Protein AF-A0A075UW37-F1 (afdb_monomer)

InterPro domains:
  IPR045558 Protein of unknown function DUF6317 [PF19840] (1-87)

pLDDT: mean 80.42, std 15.1, range [43.75, 97.06]

Solvent-accessible surface area (backbone atoms only — not comparable to full-atom values): 6614 Å² total; per-residue (Å²): 134,82,87,82,82,84,55,38,69,59,32,35,53,52,12,52,52,27,42,53,49,27,52,50,59,75,70,40,66,82,69,44,63,77,81,74,53,88,77,64,88,40,72,67,60,33,53,52,50,51,53,50,30,52,51,42,44,50,52,52,52,52,52,36,51,53,38,35,53,50,13,53,51,28,40,48,50,18,51,55,50,50,54,51,48,53,55,48,52,52,52,51,52,53,50,53,52,52,52,51,53,52,54,51,52,53,52,50,52,55,51,49,56,56,52,55,56,65,74,76,107

Sequence (121 aa):
MIDFEAVPDELSRAGDRLHDITEMITRQPALKFKATASEAGDPVLVAALESFQEASAHSVTVLAEDVRRLGDRLGKAARDYRNGEEAAVEKVNLIDAAESLSRRALAFDAGNVNTIQAVLG

Radius of gyration: 32.89 Å; Cα contacts (8 Å, |Δi|>4): 60; chains: 1; bounding box: 71×18×100 Å

Organism: NCBI:txid208439

Structure (mmCIF, N/CA/C/O backbone):
data_AF-A0A075UW37-F1
#
_entry.id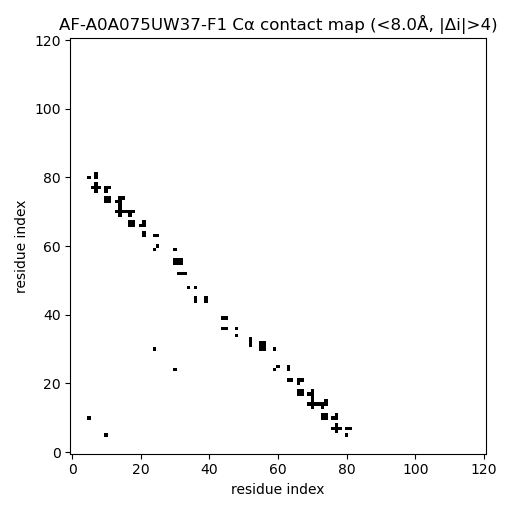   AF-A0A075UW37-F1
#
loop_
_atom_site.group_PDB
_atom_site.id
_atom_site.type_symbol
_atom_site.label_atom_id
_atom_site.label_alt_id
_atom_site.label_comp_id
_atom_site.label_asym_id
_atom_site.label_entity_id
_atom_site.label_seq_id
_atom_site.pdbx_PDB_ins_code
_atom_site.Cartn_x
_atom_site.Cartn_y
_atom_site.Cartn_z
_atom_site.occupancy
_atom_site.B_iso_or_equiv
_atom_site.auth_seq_id
_atom_site.auth_comp_id
_atom_site.auth_asym_id
_atom_site.auth_atom_id
_atom_site.pdbx_PDB_model_num
ATOM 1 N N . MET A 1 1 ? 23.155 -13.287 -1.027 1.00 43.75 1 MET A N 1
ATOM 2 C CA . MET A 1 1 ? 22.591 -12.143 -1.765 1.00 43.75 1 MET A CA 1
ATOM 3 C C . MET A 1 1 ? 21.218 -12.600 -2.201 1.00 43.75 1 MET A C 1
ATOM 5 O O . MET A 1 1 ? 21.145 -13.630 -2.853 1.00 43.75 1 MET A O 1
ATOM 9 N N . ILE A 1 2 ? 20.158 -12.007 -1.656 1.00 46.53 2 ILE A N 1
ATOM 10 C CA . ILE A 1 2 ? 18.794 -12.347 -2.071 1.00 46.53 2 ILE A CA 1
ATOM 11 C C . ILE A 1 2 ? 18.519 -11.437 -3.259 1.00 46.53 2 ILE A C 1
ATOM 13 O O . ILE A 1 2 ? 18.533 -10.218 -3.085 1.00 46.53 2 ILE A O 1
ATOM 17 N N . ASP A 1 3 ? 18.348 -12.018 -4.440 1.00 58.47 3 ASP A N 1
ATOM 18 C CA . ASP A 1 3 ? 17.955 -11.263 -5.622 1.00 58.47 3 ASP A CA 1
ATOM 19 C C . ASP A 1 3 ? 16.499 -10.843 -5.424 1.00 58.47 3 ASP A C 1
ATOM 21 O O . ASP A 1 3 ? 15.589 -11.670 -5.368 1.00 58.47 3 ASP A O 1
ATOM 25 N N . PHE A 1 4 ? 16.301 -9.550 -5.181 1.00 63.66 4 PHE A N 1
ATOM 26 C CA . PHE A 1 4 ? 14.981 -8.975 -4.989 1.00 63.66 4 PHE A CA 1
ATOM 27 C C . PHE A 1 4 ? 14.498 -8.465 -6.342 1.00 63.66 4 PHE A C 1
ATOM 29 O O . PHE A 1 4 ? 14.939 -7.418 -6.812 1.00 63.66 4 PHE A O 1
ATOM 36 N N . GLU A 1 5 ? 13.618 -9.229 -6.980 1.00 78.50 5 GLU A N 1
ATOM 37 C CA . GLU A 1 5 ? 12.963 -8.820 -8.216 1.00 78.50 5 GLU A CA 1
ATOM 38 C C . GLU A 1 5 ? 11.697 -8.033 -7.870 1.00 78.50 5 GLU A C 1
ATOM 40 O O . GLU A 1 5 ? 10.781 -8.535 -7.217 1.00 78.50 5 GLU A O 1
ATOM 45 N N . ALA A 1 6 ? 11.666 -6.759 -8.256 1.00 80.06 6 ALA A N 1
ATOM 46 C CA . ALA A 1 6 ? 10.495 -5.920 -8.072 1.00 80.06 6 ALA A CA 1
ATOM 47 C C . ALA A 1 6 ? 9.617 -6.004 -9.319 1.00 80.06 6 ALA A C 1
ATOM 49 O O . ALA A 1 6 ? 9.979 -5.468 -10.361 1.00 80.06 6 ALA A O 1
ATOM 50 N N . VAL A 1 7 ? 8.450 -6.635 -9.193 1.00 91.62 7 VAL A N 1
ATOM 51 C CA . VAL A 1 7 ? 7.451 -6.702 -10.266 1.00 91.62 7 VAL A CA 1
ATOM 52 C C . VAL A 1 7 ? 6.430 -5.573 -10.057 1.00 91.62 7 VAL A C 1
ATOM 54 O O . VAL A 1 7 ? 5.614 -5.658 -9.130 1.00 91.62 7 VAL A O 1
ATOM 57 N N . PRO A 1 8 ? 6.435 -4.497 -10.873 1.00 91.19 8 PRO A N 1
ATOM 58 C CA . PRO A 1 8 ? 5.609 -3.312 -10.619 1.00 91.19 8 PRO A CA 1
ATOM 59 C C . PRO A 1 8 ? 4.112 -3.610 -10.546 1.00 91.19 8 PRO A C 1
ATOM 61 O O . PRO A 1 8 ? 3.395 -3.024 -9.737 1.00 91.19 8 PRO A O 1
ATOM 64 N N . ASP A 1 9 ? 3.635 -4.553 -11.354 1.00 91.81 9 ASP A N 1
ATOM 65 C CA . ASP A 1 9 ? 2.222 -4.930 -11.379 1.00 91.81 9 ASP A CA 1
ATOM 66 C C . ASP A 1 9 ? 1.785 -5.672 -10.120 1.00 91.81 9 ASP A C 1
ATOM 68 O O . ASP A 1 9 ? 0.653 -5.503 -9.666 1.00 91.81 9 ASP A O 1
ATOM 72 N N . GLU A 1 10 ? 2.674 -6.464 -9.521 1.00 93.12 10 GLU A N 1
ATOM 73 C CA . GLU A 1 10 ? 2.399 -7.118 -8.243 1.00 93.12 10 GLU A CA 1
ATOM 74 C C . GLU A 1 10 ? 2.391 -6.105 -7.100 1.00 93.12 10 GLU A C 1
ATOM 76 O O . GLU A 1 10 ? 1.504 -6.155 -6.249 1.00 93.12 10 GLU A O 1
ATOM 81 N N . LEU A 1 11 ? 3.311 -5.135 -7.122 1.00 93.19 11 LEU A N 1
ATOM 82 C CA . LEU A 1 11 ? 3.326 -4.027 -6.166 1.00 93.19 11 LEU A CA 1
ATOM 83 C C . LEU A 1 11 ? 2.058 -3.169 -6.274 1.00 93.19 11 LEU A C 1
ATOM 85 O O . LEU A 1 11 ? 1.467 -2.835 -5.249 1.00 93.19 11 LEU A O 1
ATOM 89 N N . SER A 1 12 ? 1.604 -2.851 -7.493 1.00 93.12 12 SER A N 1
ATOM 90 C CA . SER A 1 12 ? 0.331 -2.152 -7.716 1.00 93.12 12 SER A CA 1
ATOM 91 C C . SER A 1 12 ? -0.846 -2.952 -7.159 1.00 93.12 12 SER A C 1
ATOM 93 O O . SER A 1 12 ? -1.573 -2.434 -6.317 1.00 93.12 12 SER A O 1
ATOM 95 N N . ARG A 1 13 ? -0.977 -4.234 -7.530 1.00 93.81 13 ARG A N 1
ATOM 96 C CA . ARG A 1 13 ? -2.059 -5.103 -7.032 1.00 93.81 13 ARG A CA 1
ATOM 97 C C . ARG A 1 13 ? -2.061 -5.228 -5.509 1.00 93.81 13 ARG A C 1
ATOM 99 O O . ARG A 1 13 ? -3.122 -5.236 -4.889 1.00 93.81 13 ARG A O 1
ATOM 106 N N . ALA A 1 14 ? -0.886 -5.338 -4.894 1.00 93.50 14 ALA A N 1
ATOM 107 C CA . ALA A 1 14 ? -0.761 -5.380 -3.443 1.00 93.50 14 ALA A CA 1
ATOM 108 C C . ALA A 1 14 ? -1.178 -4.048 -2.799 1.00 93.50 14 ALA A C 1
ATOM 110 O O . ALA A 1 14 ? -1.870 -4.061 -1.782 1.00 93.50 14 ALA A O 1
ATOM 111 N N . GLY A 1 15 ? -0.809 -2.914 -3.402 1.00 93.56 15 GLY A N 1
ATOM 112 C CA . GLY A 1 15 ? -1.246 -1.588 -2.969 1.00 93.56 15 GLY A CA 1
ATOM 113 C C . GLY A 1 15 ? -2.765 -1.419 -3.016 1.00 93.56 15 GLY A C 1
ATOM 114 O O . GLY A 1 15 ? -3.360 -1.022 -2.013 1.00 93.56 15 GLY A O 1
ATOM 115 N N . ASP A 1 16 ? -3.389 -1.803 -4.130 1.00 94.94 16 ASP A N 1
ATOM 116 C CA . ASP A 1 16 ? -4.843 -1.735 -4.324 1.00 94.94 16 ASP A CA 1
ATOM 117 C C . ASP A 1 16 ? -5.577 -2.602 -3.295 1.00 94.94 16 ASP A C 1
ATOM 119 O O . ASP A 1 16 ? -6.499 -2.147 -2.622 1.00 94.94 16 ASP A O 1
ATOM 123 N N . ARG A 1 17 ? -5.087 -3.826 -3.062 1.00 94.31 17 ARG A N 1
ATOM 124 C CA . ARG A 1 17 ? -5.658 -4.723 -2.050 1.00 94.31 17 ARG A CA 1
ATOM 125 C C . ARG A 1 17 ? -5.602 -4.133 -0.640 1.00 94.31 17 ARG A C 1
ATOM 127 O O . ARG A 1 17 ? -6.522 -4.344 0.146 1.00 94.31 17 ARG A O 1
ATOM 134 N N . LEU A 1 18 ? -4.528 -3.424 -0.285 1.00 93.75 18 LEU A N 1
ATOM 135 C CA . LEU A 1 18 ? -4.450 -2.745 1.013 1.00 93.75 18 LEU A CA 1
ATOM 136 C C . LEU A 1 18 ? -5.445 -1.585 1.093 1.00 93.75 18 LEU A C 1
ATOM 138 O O . LEU A 1 18 ? -6.029 -1.367 2.151 1.00 93.75 18 LEU A O 1
ATOM 142 N N . HIS A 1 19 ? -5.693 -0.885 -0.014 1.00 92.19 19 HIS A N 1
ATOM 143 C CA . HIS A 1 19 ? -6.729 0.141 -0.072 1.00 92.19 19 HIS A CA 1
ATOM 144 C C . HIS A 1 19 ? -8.129 -0.450 0.156 1.00 92.19 19 HIS A C 1
ATOM 146 O O . HIS A 1 19 ? -8.868 0.052 1.003 1.00 92.19 19 HIS A O 1
ATOM 152 N N . ASP A 1 20 ? -8.444 -1.574 -0.494 1.00 92.88 20 ASP A N 1
ATOM 153 C CA . ASP A 1 20 ? -9.705 -2.301 -0.295 1.00 92.88 20 ASP A CA 1
ATOM 154 C C . ASP A 1 20 ? -9.881 -2.755 1.162 1.00 92.88 20 ASP A C 1
ATOM 156 O O . ASP A 1 20 ? -10.964 -2.645 1.742 1.00 92.88 20 ASP A O 1
ATOM 160 N N . ILE A 1 21 ? -8.804 -3.241 1.790 1.00 90.12 21 ILE A N 1
ATOM 161 C CA . ILE A 1 21 ? -8.809 -3.625 3.207 1.00 90.12 21 ILE A CA 1
ATOM 162 C C . ILE A 1 21 ? -9.080 -2.403 4.092 1.00 90.12 21 ILE A C 1
ATOM 164 O O . ILE A 1 21 ? -9.899 -2.492 5.006 1.00 90.12 21 ILE A O 1
ATOM 168 N N . THR A 1 22 ? -8.456 -1.255 3.820 1.00 89.38 22 THR A N 1
ATOM 169 C CA . THR A 1 22 ? -8.737 -0.005 4.541 1.00 89.38 22 THR A CA 1
ATOM 170 C C . THR A 1 22 ? -10.197 0.426 4.380 1.00 89.38 22 THR A C 1
ATOM 172 O O . THR A 1 22 ? -10.840 0.796 5.368 1.00 89.38 22 THR A O 1
ATOM 175 N N . GLU A 1 23 ? -10.762 0.351 3.171 1.00 88.50 23 GLU A N 1
ATOM 176 C CA . GLU A 1 23 ? -12.186 0.629 2.954 1.00 88.50 23 GLU A CA 1
ATOM 177 C C . GLU A 1 23 ? -13.075 -0.325 3.760 1.00 88.50 23 GLU A C 1
ATOM 179 O O . GLU A 1 23 ? -14.050 0.095 4.385 1.00 88.50 23 GLU A O 1
ATOM 184 N N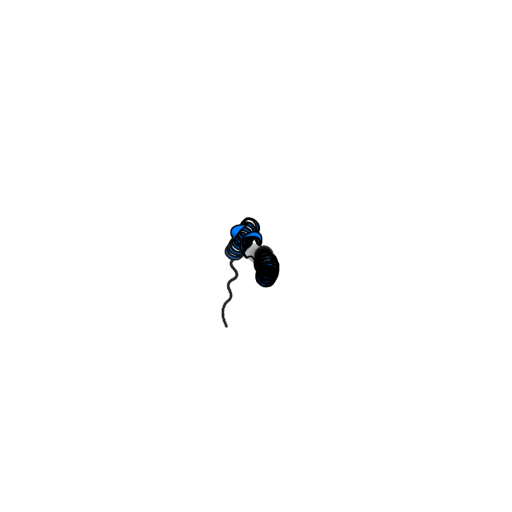 . MET A 1 24 ? -12.729 -1.612 3.793 1.00 87.88 24 MET A N 1
ATOM 185 C CA . MET A 1 24 ? -13.477 -2.609 4.550 1.00 87.88 24 MET A CA 1
ATOM 186 C C . MET A 1 24 ? -13.424 -2.327 6.058 1.00 87.88 24 MET A C 1
ATOM 188 O O . MET A 1 24 ? -14.466 -2.330 6.713 1.00 87.88 24 MET A O 1
ATOM 192 N N . ILE A 1 25 ? -12.239 -2.034 6.604 1.00 83.38 25 ILE A N 1
ATOM 193 C CA . ILE A 1 25 ? -12.039 -1.711 8.027 1.00 83.38 25 ILE A CA 1
ATOM 194 C C . ILE A 1 25 ? -12.839 -0.461 8.414 1.00 83.38 25 ILE A C 1
ATOM 196 O O . ILE A 1 25 ? -13.514 -0.443 9.443 1.00 83.38 25 ILE A O 1
ATOM 200 N N . THR A 1 26 ? -12.809 0.580 7.581 1.00 80.75 26 THR A N 1
ATOM 201 C CA . THR A 1 26 ? -13.512 1.844 7.863 1.00 80.75 26 THR A CA 1
ATOM 202 C C . THR A 1 26 ? -15.035 1.718 7.754 1.00 80.75 26 THR A C 1
ATOM 204 O O . THR A 1 26 ? -15.754 2.390 8.498 1.00 80.75 26 THR A O 1
ATOM 207 N N . ARG A 1 27 ? -15.543 0.833 6.882 1.00 81.69 27 ARG A N 1
ATOM 208 C CA . ARG A 1 27 ? -16.984 0.574 6.697 1.00 81.69 27 ARG A CA 1
ATOM 209 C C . ARG A 1 27 ? -17.588 -0.424 7.688 1.00 81.69 27 ARG A C 1
ATOM 211 O O . ARG A 1 27 ? -18.810 -0.548 7.705 1.00 81.69 27 ARG A O 1
ATOM 218 N N . GLN A 1 28 ? -16.803 -1.128 8.506 1.00 70.69 28 GLN A N 1
ATOM 219 C CA . GLN A 1 28 ? -17.329 -2.127 9.445 1.00 70.69 28 GLN A CA 1
ATOM 220 C C . GLN A 1 28 ? -17.632 -1.537 10.836 1.00 70.69 28 GLN A C 1
ATOM 222 O O . GLN A 1 28 ? -16.726 -1.392 11.660 1.00 70.69 28 GLN A O 1
ATOM 227 N N . PRO A 1 29 ? -18.912 -1.274 11.179 1.00 58.53 29 PRO A N 1
ATOM 228 C CA . PRO A 1 29 ? -19.286 -0.857 12.530 1.00 58.53 29 PRO A CA 1
ATOM 229 C C . PRO A 1 29 ? -19.091 -1.970 13.568 1.00 58.53 29 PRO A C 1
ATOM 231 O O . PRO A 1 29 ? -18.969 -1.661 14.744 1.00 58.53 29 PRO A O 1
ATOM 234 N N . ALA A 1 30 ? -19.013 -3.241 13.155 1.00 58.03 30 ALA A N 1
ATOM 235 C CA . ALA A 1 30 ? -18.815 -4.387 14.051 1.00 58.03 30 ALA A CA 1
ATOM 236 C C . ALA A 1 30 ? -17.432 -4.414 14.732 1.00 58.03 30 ALA A C 1
ATOM 238 O O . ALA A 1 30 ? -17.276 -5.055 15.766 1.00 58.03 30 ALA A O 1
ATOM 239 N N . LEU A 1 31 ? -16.444 -3.697 14.184 1.00 53.41 31 LEU A N 1
ATOM 240 C CA . LEU A 1 31 ? -15.145 -3.490 14.833 1.00 53.41 31 LEU A CA 1
ATOM 241 C C . LEU A 1 31 ? -15.208 -2.438 15.949 1.00 53.41 31 LEU A C 1
ATOM 243 O O . LEU A 1 31 ? -14.287 -2.335 16.751 1.00 53.41 31 LEU A O 1
ATOM 247 N N . LYS A 1 32 ? -16.292 -1.659 16.012 1.00 54.19 32 LYS A N 1
ATOM 248 C CA . LYS A 1 32 ? -16.565 -0.723 17.098 1.00 54.19 32 LYS A CA 1
ATOM 249 C C . LYS A 1 32 ? -17.418 -1.470 18.111 1.00 54.19 32 LYS A C 1
ATOM 251 O O . LYS A 1 32 ? -18.633 -1.583 17.947 1.00 54.19 32 LYS A O 1
ATOM 256 N N . PHE A 1 33 ? -16.775 -2.030 19.132 1.00 53.94 33 PHE A N 1
ATOM 257 C CA . PHE A 1 33 ? -17.504 -2.627 20.245 1.00 53.94 33 PHE A CA 1
ATOM 258 C C . PHE A 1 33 ? -18.476 -1.574 20.797 1.00 53.94 33 PHE A C 1
ATOM 260 O O . PHE A 1 33 ? -18.103 -0.416 20.971 1.00 53.94 33 PHE A O 1
ATOM 267 N N . LYS A 1 34 ? -19.742 -1.935 20.996 1.00 56.62 34 LYS A N 1
ATOM 268 C CA . LYS A 1 34 ? -20.766 -1.013 21.496 1.00 56.62 34 LYS A CA 1
ATOM 269 C C . LYS A 1 34 ? -21.634 -1.770 22.488 1.00 56.62 34 LYS A C 1
ATOM 271 O O . LYS A 1 34 ? -22.703 -2.263 22.151 1.00 56.62 34 LYS A O 1
ATOM 276 N N . ALA A 1 35 ? -21.124 -1.921 23.703 1.00 59.09 35 ALA A N 1
ATOM 277 C CA . ALA A 1 35 ? -21.924 -2.371 24.829 1.00 59.09 35 ALA A CA 1
ATOM 278 C C . ALA A 1 35 ? -22.698 -1.167 25.368 1.00 59.09 35 ALA A C 1
ATOM 280 O O . ALA A 1 35 ? -22.108 -0.175 25.800 1.00 59.09 35 ALA A O 1
ATOM 281 N N . THR A 1 36 ? -24.023 -1.234 25.303 1.00 56.94 36 THR A N 1
ATOM 282 C CA . THR A 1 36 ? -24.910 -0.260 25.935 1.00 56.94 36 THR A CA 1
ATOM 283 C C . THR A 1 36 ? -24.851 -0.438 27.447 1.00 56.94 36 THR A C 1
ATOM 285 O O . THR A 1 36 ? -25.394 -1.383 28.010 1.00 56.94 36 THR A O 1
ATOM 288 N N . ALA A 1 37 ? -24.183 0.509 28.096 1.00 53.59 37 ALA A N 1
ATOM 289 C CA . ALA A 1 37 ? -23.977 0.615 29.536 1.00 53.59 37 ALA A CA 1
ATOM 290 C C . ALA A 1 37 ? -25.252 0.538 30.402 1.00 53.59 37 ALA A C 1
ATOM 292 O O . ALA A 1 37 ? -25.163 0.249 31.593 1.00 53.59 37 ALA A O 1
ATOM 293 N N . SER A 1 38 ? -26.440 0.768 29.831 1.00 53.59 38 SER A N 1
ATOM 294 C CA . SER A 1 38 ? -27.700 0.793 30.586 1.00 53.59 38 SER A CA 1
ATOM 295 C C . SER A 1 38 ? -28.079 -0.546 31.225 1.00 53.59 38 SER A C 1
ATOM 297 O O . SER A 1 38 ? -28.899 -0.558 32.136 1.00 53.59 38 SER A O 1
ATOM 299 N N . GLU A 1 39 ? -27.502 -1.663 30.773 1.00 53.41 39 GLU A N 1
ATOM 300 C CA . GLU A 1 39 ? -27.809 -3.003 31.296 1.00 53.41 39 GLU A CA 1
ATOM 301 C C . GLU A 1 39 ? -26.865 -3.459 32.423 1.00 53.41 39 GLU A C 1
ATOM 303 O O . GLU A 1 39 ? -27.172 -4.416 33.128 1.00 53.41 39 GLU A O 1
ATOM 308 N N . ALA A 1 40 ? -25.732 -2.778 32.631 1.00 58.38 40 ALA A N 1
ATOM 309 C CA . ALA A 1 40 ? -24.660 -3.267 33.501 1.00 58.38 40 ALA A CA 1
ATOM 310 C C . ALA A 1 40 ? -24.894 -3.018 35.003 1.00 58.38 40 ALA A C 1
ATOM 312 O O . ALA A 1 40 ? -24.298 -3.709 35.824 1.00 58.38 40 ALA A O 1
ATOM 313 N N . GLY A 1 41 ? -25.722 -2.035 35.382 1.00 64.31 41 GLY A N 1
ATOM 314 C CA . GLY A 1 41 ? -26.041 -1.692 36.782 1.00 64.31 41 GLY A CA 1
ATOM 315 C C . GLY A 1 41 ? -24.864 -1.211 37.654 1.00 64.31 41 GLY A C 1
ATOM 316 O O . GLY A 1 41 ? -25.095 -0.651 38.723 1.00 64.31 41 GLY A O 1
ATOM 317 N N . ASP A 1 42 ? -23.623 -1.387 37.195 1.00 77.44 42 ASP A N 1
ATOM 318 C CA . ASP A 1 42 ? -22.379 -1.054 37.884 1.00 77.44 42 ASP A CA 1
ATOM 319 C C . ASP A 1 42 ? -21.658 0.104 37.157 1.00 77.44 42 ASP A C 1
ATOM 321 O O . ASP A 1 42 ? -21.188 -0.073 36.028 1.00 77.44 42 ASP A O 1
ATOM 325 N N . PRO A 1 43 ? -21.537 1.293 37.778 1.00 75.75 43 PRO A N 1
ATOM 326 C CA . PRO A 1 43 ? -20.890 2.455 37.169 1.00 75.75 43 PRO A CA 1
ATOM 327 C C . PRO A 1 43 ? -19.399 2.239 36.861 1.00 75.75 43 PRO A C 1
ATOM 329 O O . PRO A 1 43 ? -18.879 2.861 35.934 1.00 75.75 43 PRO A O 1
ATOM 332 N N . VAL A 1 44 ? -18.707 1.352 37.587 1.00 79.75 44 VAL A N 1
ATOM 333 C CA . VAL A 1 44 ? -17.309 0.994 37.296 1.00 79.75 44 VAL A CA 1
ATOM 334 C C . VAL A 1 44 ? -17.238 0.171 36.013 1.00 79.75 44 VAL A C 1
ATOM 336 O O . VAL A 1 44 ? -16.387 0.426 35.160 1.00 79.75 44 VAL A O 1
ATOM 339 N N . LEU A 1 45 ? -18.163 -0.777 35.840 1.00 78.12 45 LEU A N 1
ATOM 340 C CA . LEU A 1 45 ? -18.265 -1.577 34.621 1.00 78.12 45 LEU A CA 1
ATOM 341 C C . LEU A 1 45 ? -18.630 -0.710 33.408 1.00 78.12 45 LEU A C 1
ATOM 343 O O . LEU A 1 45 ? -18.064 -0.900 32.335 1.00 78.12 45 LEU A O 1
ATOM 347 N N . VAL A 1 46 ? -19.514 0.277 33.580 1.00 79.19 46 VAL A N 1
ATOM 348 C CA . VAL A 1 46 ? -19.853 1.255 32.533 1.00 79.19 46 VAL A CA 1
ATOM 349 C C . VAL A 1 46 ? -18.623 2.042 32.079 1.00 79.19 46 VAL A C 1
ATOM 351 O O . VAL A 1 46 ? -18.316 2.041 30.889 1.00 79.19 46 VAL A O 1
ATOM 354 N N . ALA A 1 47 ? -17.878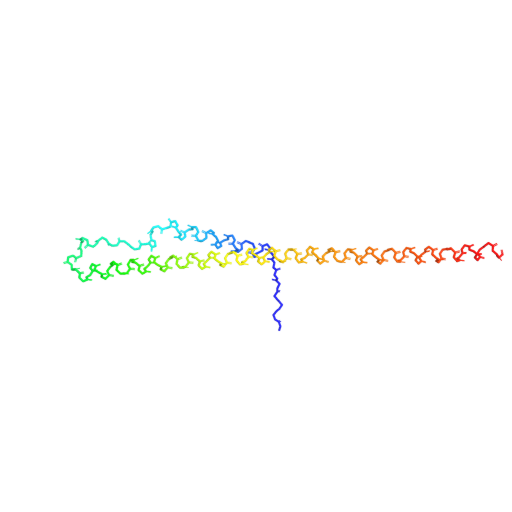 2.643 33.010 1.00 81.19 47 ALA A N 1
ATOM 355 C CA . ALA A 1 47 ? -16.684 3.419 32.677 1.00 81.19 47 ALA A CA 1
ATOM 356 C C . ALA A 1 47 ? -15.597 2.557 32.006 1.00 81.19 47 ALA A C 1
ATOM 358 O O . ALA A 1 47 ? -14.954 2.986 31.046 1.00 81.19 47 ALA A O 1
ATOM 359 N N . ALA A 1 48 ? -15.416 1.316 32.474 1.00 83.44 48 ALA A N 1
ATOM 360 C CA . ALA A 1 48 ? -14.485 0.370 31.864 1.00 83.44 48 ALA A CA 1
ATOM 361 C C . ALA A 1 48 ? -14.895 0.002 30.428 1.00 83.44 48 ALA A C 1
ATOM 363 O O . ALA A 1 48 ? -14.042 -0.053 29.540 1.00 83.44 48 ALA A O 1
ATOM 364 N N . LEU A 1 49 ? -16.193 -0.211 30.185 1.00 82.00 49 LEU A N 1
ATOM 365 C CA . LEU A 1 49 ? -16.722 -0.472 28.848 1.00 82.00 49 LEU A CA 1
ATOM 366 C C . LEU A 1 49 ? -16.533 0.735 27.926 1.00 82.00 49 LEU A C 1
ATOM 368 O O . LEU A 1 49 ? -16.092 0.543 26.801 1.00 82.00 49 LEU A O 1
ATOM 372 N N . GLU A 1 50 ? -16.799 1.960 28.377 1.00 81.81 50 GLU A N 1
ATOM 373 C CA . GLU A 1 50 ? -16.587 3.174 27.573 1.00 81.81 50 GLU A CA 1
ATOM 374 C C . GLU A 1 50 ? -15.112 3.359 27.188 1.00 81.81 50 GLU A C 1
ATOM 376 O O . GLU A 1 50 ? -14.803 3.518 26.006 1.00 81.81 50 GLU A O 1
ATOM 381 N N . SER A 1 51 ? -14.190 3.233 28.150 1.00 84.56 51 SER A N 1
ATOM 382 C CA . SER A 1 51 ? -12.744 3.293 27.883 1.00 84.56 51 SER A CA 1
ATOM 383 C C . SER A 1 51 ? -12.285 2.208 26.907 1.00 84.56 51 SER A C 1
ATOM 385 O O . SER A 1 51 ? -11.489 2.473 26.005 1.00 84.56 51 SER A O 1
ATOM 387 N N . PHE A 1 52 ? -12.802 0.983 27.041 1.00 84.00 52 PHE A N 1
ATOM 388 C CA . PHE A 1 52 ? -12.493 -0.095 26.103 1.00 84.00 52 PHE A CA 1
ATOM 389 C C . PHE A 1 52 ? -12.991 0.215 24.683 1.00 84.00 52 PHE A C 1
ATOM 391 O O . PHE A 1 52 ? -12.274 -0.028 23.711 1.00 84.00 52 PHE A O 1
ATOM 398 N N . GLN A 1 53 ? -14.195 0.776 24.548 1.00 81.56 53 GLN A N 1
ATOM 399 C CA . GLN A 1 53 ? -14.765 1.153 23.252 1.00 81.56 53 GLN A CA 1
ATOM 400 C C . GLN A 1 53 ? -13.967 2.273 22.580 1.00 81.56 53 GLN A C 1
ATOM 402 O O . GLN A 1 53 ? -13.698 2.197 21.380 1.00 81.56 53 GLN A O 1
ATOM 407 N N . GLU A 1 54 ? -13.549 3.282 23.345 1.00 84.31 54 GLU A N 1
ATOM 408 C CA . GLU A 1 54 ? -12.713 4.376 22.850 1.00 84.31 54 GLU A CA 1
ATOM 409 C C . GLU A 1 54 ? -11.344 3.866 22.383 1.00 84.31 54 GLU A C 1
ATOM 411 O O . GLU A 1 54 ? -10.933 4.138 21.251 1.00 84.31 54 GLU A O 1
ATOM 416 N N . ALA A 1 55 ? -10.675 3.048 23.203 1.00 86.25 55 ALA A N 1
ATOM 417 C CA . ALA A 1 55 ? -9.394 2.443 22.849 1.00 86.25 55 ALA A CA 1
ATOM 418 C C . ALA A 1 55 ? -9.508 1.567 21.591 1.00 86.25 55 ALA A C 1
ATOM 420 O O . ALA A 1 55 ? -8.686 1.670 20.681 1.00 86.25 55 ALA A O 1
ATOM 421 N N . SER A 1 56 ? -10.565 0.756 21.499 1.00 83.38 56 SER A N 1
ATOM 422 C CA . SER A 1 56 ? -10.843 -0.083 20.333 1.00 83.38 56 SER A CA 1
ATOM 423 C C . SER A 1 56 ? -11.050 0.752 19.062 1.00 83.38 56 SER A C 1
ATOM 425 O O . SER A 1 56 ? -10.422 0.477 18.036 1.00 83.38 56 SER A O 1
ATOM 427 N N . ALA A 1 57 ? -11.855 1.818 19.126 1.00 82.94 57 ALA A N 1
ATOM 428 C CA . ALA A 1 57 ? -12.077 2.716 17.994 1.00 82.94 57 ALA A CA 1
ATOM 429 C C . ALA A 1 57 ? -10.787 3.432 17.555 1.00 82.94 57 ALA A C 1
ATOM 431 O O . ALA A 1 57 ? -10.540 3.595 16.353 1.00 82.94 57 ALA A O 1
ATOM 432 N N . HIS A 1 58 ? -9.944 3.821 18.514 1.00 88.19 58 HIS A N 1
ATOM 433 C CA . HIS 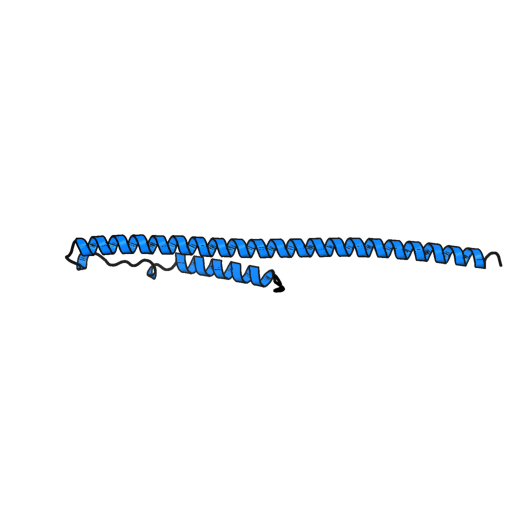A 1 58 ? -8.647 4.422 18.236 1.00 88.19 58 HIS A CA 1
ATOM 434 C C . HIS A 1 58 ? -7.706 3.437 17.530 1.00 88.19 58 HIS A C 1
ATOM 436 O O . HIS A 1 58 ? -7.164 3.764 16.475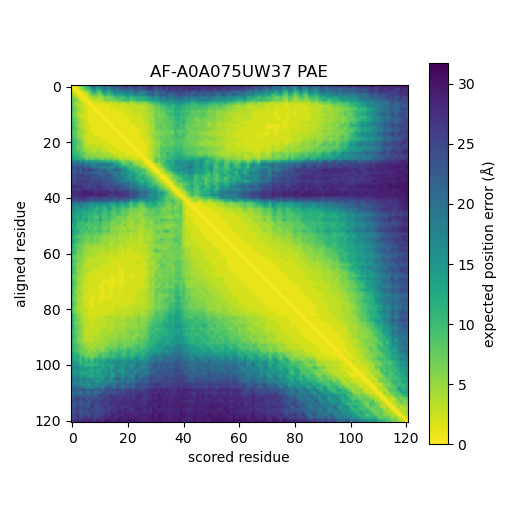 1.00 88.19 58 HIS A O 1
ATOM 442 N N . SER A 1 59 ? -7.574 2.205 18.034 1.00 87.56 59 SER A N 1
ATOM 443 C CA . SER A 1 59 ? -6.740 1.171 17.407 1.00 87.56 59 SER A CA 1
ATOM 444 C C . SER A 1 59 ? -7.174 0.849 15.976 1.00 87.56 59 SER A C 1
ATOM 446 O O . SER A 1 59 ? -6.325 0.718 15.098 1.00 87.56 59 SER A O 1
ATOM 448 N N . VAL A 1 60 ? -8.483 0.770 15.715 1.00 86.69 60 VAL A N 1
ATOM 449 C CA . VAL A 1 60 ? -9.016 0.561 14.357 1.00 86.69 60 VAL A CA 1
ATOM 450 C C . VAL A 1 60 ? -8.640 1.719 13.431 1.00 86.69 60 VAL A C 1
ATOM 452 O O . VAL A 1 60 ? -8.268 1.491 12.282 1.00 86.69 60 VAL A O 1
ATOM 455 N N . THR A 1 61 ? -8.699 2.954 13.933 1.00 87.88 61 THR A N 1
ATOM 456 C CA . THR A 1 61 ? -8.327 4.150 13.163 1.00 87.88 61 THR A CA 1
ATOM 457 C C . THR A 1 61 ? -6.845 4.137 12.795 1.00 87.88 61 THR A C 1
ATOM 459 O O . THR A 1 61 ? -6.508 4.341 11.630 1.00 87.88 61 THR A O 1
ATOM 462 N N . VAL A 1 62 ? -5.972 3.837 13.760 1.00 91.44 62 VAL A N 1
ATOM 463 C CA . VAL A 1 62 ? -4.522 3.735 13.533 1.00 91.44 62 VAL A CA 1
ATOM 464 C C . VAL A 1 62 ? -4.206 2.625 12.532 1.00 91.44 62 VAL A C 1
ATOM 466 O O . VAL A 1 62 ? -3.496 2.859 11.558 1.00 9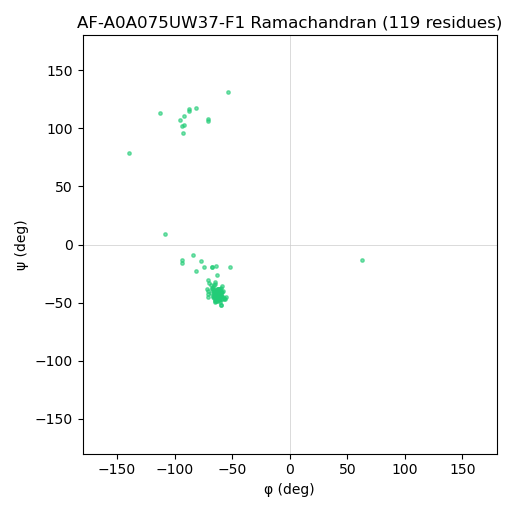1.44 62 VAL A O 1
ATOM 469 N N . LEU A 1 63 ? -4.800 1.439 12.704 1.00 90.25 63 LEU A N 1
ATOM 470 C CA . LEU A 1 63 ? -4.598 0.317 11.789 1.00 90.25 63 LEU A CA 1
ATOM 471 C C . LEU A 1 63 ? -5.025 0.664 10.355 1.00 90.25 63 LEU A C 1
ATOM 473 O O . LEU A 1 63 ? -4.301 0.366 9.407 1.00 90.25 63 LEU A O 1
ATOM 477 N N . ALA A 1 64 ? -6.183 1.307 10.187 1.00 90.69 64 ALA A N 1
ATOM 478 C CA . ALA A 1 64 ? -6.658 1.739 8.876 1.00 90.69 64 ALA A CA 1
ATOM 479 C C . ALA A 1 64 ? -5.700 2.752 8.225 1.00 90.69 64 ALA A C 1
ATOM 481 O O . ALA A 1 64 ? -5.451 2.690 7.019 1.00 90.69 64 ALA A O 1
ATOM 482 N N . GLU A 1 65 ? -5.131 3.671 9.009 1.00 93.88 65 GLU A N 1
ATOM 483 C CA . GLU A 1 65 ? -4.142 4.622 8.506 1.00 93.88 65 GLU A CA 1
ATOM 484 C C . GLU A 1 65 ? -2.843 3.930 8.075 1.00 93.88 65 GLU A C 1
ATOM 486 O O . GLU A 1 65 ? -2.340 4.205 6.982 1.00 93.88 65 GLU A O 1
ATOM 491 N N . ASP A 1 66 ? -2.321 3.017 8.891 1.00 94.94 66 ASP A N 1
ATOM 492 C CA . ASP A 1 66 ? -1.075 2.302 8.609 1.00 94.94 66 ASP A CA 1
ATOM 493 C C . ASP A 1 66 ? -1.192 1.429 7.356 1.00 94.94 66 ASP A C 1
ATOM 495 O O . ASP A 1 66 ? -0.319 1.465 6.482 1.00 94.94 66 ASP A O 1
ATOM 499 N N . VAL A 1 67 ? -2.302 0.698 7.221 1.00 94.38 67 VAL A N 1
ATOM 500 C CA . VAL A 1 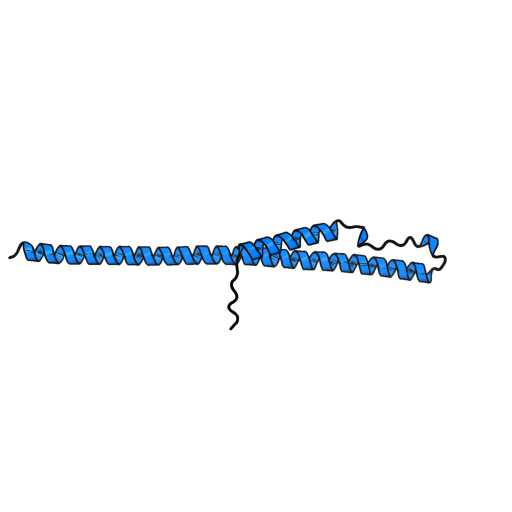67 ? -2.594 -0.123 6.037 1.00 94.38 67 VAL A CA 1
ATOM 501 C C . VAL A 1 67 ? -2.693 0.753 4.788 1.00 94.38 67 VAL A C 1
ATOM 503 O O . VAL A 1 67 ? -2.082 0.435 3.764 1.00 94.38 67 VAL A O 1
ATOM 506 N N . ARG A 1 68 ? -3.379 1.902 4.873 1.00 94.56 68 ARG A N 1
ATOM 507 C CA . ARG A 1 68 ? -3.464 2.866 3.765 1.00 94.56 68 ARG A CA 1
ATOM 508 C C . ARG A 1 68 ? -2.088 3.389 3.358 1.00 94.56 68 ARG A C 1
ATOM 510 O O . ARG A 1 68 ? -1.752 3.353 2.178 1.00 94.56 68 ARG A O 1
ATOM 517 N N . ARG A 1 69 ? -1.274 3.832 4.323 1.00 96.62 69 ARG A N 1
ATOM 518 C CA . ARG A 1 69 ? 0.086 4.337 4.067 1.00 96.62 69 ARG A CA 1
ATOM 519 C C . ARG A 1 69 ? 0.971 3.275 3.422 1.00 96.62 69 ARG A C 1
ATOM 521 O O . ARG A 1 69 ? 1.795 3.601 2.568 1.00 96.62 69 ARG A O 1
ATOM 528 N N . LEU A 1 70 ? 0.829 2.012 3.823 1.00 95.81 70 LEU A N 1
ATOM 529 C CA . LEU A 1 70 ? 1.547 0.911 3.190 1.00 95.81 70 LEU A CA 1
ATOM 530 C C . LEU A 1 70 ? 1.102 0.725 1.733 1.00 95.81 70 LEU A C 1
ATOM 532 O O . LEU A 1 70 ? 1.963 0.620 0.859 1.00 95.81 70 LEU A O 1
ATOM 536 N N . GLY A 1 71 ? -0.205 0.770 1.461 1.00 95.50 71 GLY A N 1
ATOM 537 C CA . GLY A 1 71 ? -0.746 0.742 0.100 1.00 95.50 71 GLY A CA 1
ATOM 538 C C . GLY A 1 71 ? -0.190 1.864 -0.781 1.00 95.50 71 GLY A C 1
ATOM 539 O O . GLY A 1 71 ? 0.332 1.600 -1.866 1.00 95.50 71 GLY A O 1
ATOM 540 N N . ASP A 1 72 ? -0.175 3.098 -0.270 1.00 96.25 72 ASP A N 1
ATOM 541 C CA . ASP A 1 72 ? 0.378 4.267 -0.967 1.00 96.25 72 ASP A CA 1
ATOM 542 C C . ASP A 1 72 ? 1.870 4.086 -1.306 1.00 96.25 72 ASP A C 1
ATOM 544 O O . ASP A 1 72 ? 2.321 4.431 -2.404 1.00 96.25 72 ASP A O 1
ATOM 548 N N . ARG A 1 73 ? 2.652 3.510 -0.380 1.00 97.06 73 ARG A N 1
ATOM 549 C CA . ARG A 1 73 ? 4.083 3.224 -0.584 1.00 97.06 73 ARG A CA 1
ATOM 550 C C . ARG A 1 73 ? 4.310 2.171 -1.663 1.00 97.06 73 ARG A C 1
ATOM 552 O O . ARG A 1 73 ? 5.218 2.351 -2.474 1.00 97.06 73 ARG A O 1
ATOM 559 N N . LEU A 1 74 ? 3.501 1.112 -1.695 1.00 94.88 74 LEU A N 1
ATOM 560 C CA . LEU A 1 74 ? 3.575 0.090 -2.742 1.00 94.88 74 LEU A CA 1
ATOM 561 C C . LEU A 1 74 ? 3.198 0.673 -4.108 1.00 94.88 74 LEU A C 1
ATOM 563 O O . LEU A 1 74 ? 3.929 0.480 -5.078 1.00 94.88 74 LEU A O 1
ATOM 567 N N . GLY A 1 75 ? 2.132 1.476 -4.169 1.00 95.38 75 GLY A N 1
ATOM 568 C CA . GLY A 1 75 ? 1.732 2.175 -5.389 1.00 95.38 75 GLY A CA 1
ATOM 569 C C . GLY A 1 75 ? 2.799 3.153 -5.892 1.00 95.38 75 GLY A C 1
ATOM 570 O O . GLY A 1 75 ? 3.043 3.238 -7.097 1.00 95.38 75 GLY A O 1
ATOM 571 N N . LYS A 1 76 ? 3.480 3.868 -4.986 1.00 96.38 76 LYS A N 1
ATOM 572 C CA . LYS A 1 76 ? 4.623 4.722 -5.339 1.00 96.38 76 LYS A CA 1
ATOM 573 C C . LYS A 1 76 ? 5.789 3.898 -5.884 1.00 96.38 76 LYS A C 1
ATOM 575 O O . LYS A 1 76 ? 6.297 4.235 -6.946 1.00 96.38 76 LYS A O 1
ATOM 580 N N . ALA A 1 77 ? 6.172 2.821 -5.200 1.00 94.88 77 ALA A N 1
ATOM 581 C CA . ALA A 1 77 ? 7.262 1.955 -5.640 1.00 94.88 77 ALA A CA 1
ATOM 582 C C . ALA A 1 77 ? 6.996 1.376 -7.038 1.00 94.88 77 ALA A C 1
ATOM 584 O O . ALA A 1 77 ? 7.869 1.441 -7.895 1.00 94.88 77 ALA A O 1
ATOM 585 N N . ALA A 1 78 ? 5.777 0.894 -7.302 1.00 94.62 78 ALA A N 1
ATOM 586 C CA . ALA A 1 78 ? 5.383 0.398 -8.619 1.00 94.62 78 ALA A CA 1
ATOM 587 C C . ALA A 1 78 ? 5.595 1.442 -9.730 1.00 94.62 78 ALA A C 1
ATOM 589 O O . ALA A 1 78 ? 6.150 1.126 -10.780 1.00 94.62 78 ALA A O 1
ATOM 590 N N . ARG A 1 79 ? 5.187 2.698 -9.498 1.00 95.25 79 ARG A N 1
ATOM 591 C CA . ARG A 1 79 ? 5.402 3.792 -10.461 1.00 95.25 79 ARG A CA 1
ATOM 592 C C . ARG A 1 79 ? 6.880 4.105 -10.654 1.00 95.25 79 ARG A C 1
ATOM 594 O O . ARG A 1 79 ? 7.317 4.245 -11.788 1.00 95.25 79 ARG A O 1
ATOM 601 N N . ASP A 1 80 ? 7.637 4.188 -9.564 1.00 96.25 80 ASP A N 1
ATOM 602 C CA . ASP A 1 80 ? 9.068 4.488 -9.621 1.00 96.25 80 ASP A CA 1
ATOM 603 C C . ASP A 1 80 ? 9.827 3.414 -10.423 1.00 96.25 80 ASP A C 1
ATOM 605 O O . ASP A 1 80 ? 10.678 3.758 -11.242 1.00 96.25 80 ASP A O 1
ATOM 609 N N . TYR A 1 81 ? 9.478 2.131 -10.255 1.00 94.06 81 TYR A N 1
ATOM 610 C CA . TYR A 1 81 ? 10.069 1.043 -11.038 1.00 94.06 81 TYR A CA 1
ATOM 611 C C . TYR A 1 81 ? 9.699 1.111 -12.524 1.00 94.06 81 TYR A C 1
ATOM 613 O O . TYR A 1 81 ? 10.604 1.016 -13.348 1.00 94.06 81 TYR A O 1
ATOM 621 N N . ARG A 1 82 ? 8.425 1.346 -12.882 1.00 93.12 82 ARG A N 1
ATOM 622 C CA . ARG A 1 82 ? 8.026 1.508 -14.299 1.00 93.12 82 ARG A CA 1
ATOM 623 C C . ARG A 1 82 ? 8.759 2.670 -14.965 1.00 93.12 82 ARG A C 1
ATOM 625 O O . ARG A 1 82 ? 9.339 2.501 -16.029 1.00 93.12 82 ARG A O 1
ATOM 632 N N . ASN A 1 83 ? 8.806 3.823 -14.301 1.00 93.81 83 ASN A N 1
ATOM 633 C CA . ASN A 1 83 ? 9.512 4.995 -14.817 1.00 93.81 83 ASN A CA 1
ATOM 634 C C . ASN A 1 83 ? 11.016 4.718 -14.987 1.00 93.81 83 ASN A C 1
ATOM 636 O O . ASN A 1 83 ? 11.640 5.182 -15.939 1.00 93.81 83 ASN A O 1
ATOM 640 N N . GLY A 1 84 ? 11.611 3.972 -14.051 1.00 92.31 84 GLY A N 1
ATOM 641 C CA . GLY A 1 84 ? 13.007 3.553 -14.129 1.00 92.31 84 GLY A CA 1
ATOM 642 C C . GLY A 1 84 ? 13.277 2.608 -15.302 1.00 92.31 84 GLY A C 1
ATOM 643 O O . GLY A 1 84 ? 14.284 2.773 -15.988 1.00 92.31 84 GLY A O 1
ATOM 644 N N . GLU A 1 85 ? 12.376 1.657 -15.550 1.00 91.00 85 GLU A N 1
ATOM 645 C CA . GLU A 1 85 ? 12.447 0.728 -16.680 1.00 91.00 85 GLU A CA 1
ATOM 646 C C . GLU A 1 85 ? 12.312 1.460 -18.019 1.00 91.00 85 GLU A C 1
ATOM 648 O O . GLU A 1 85 ? 13.160 1.292 -18.893 1.00 91.00 85 GLU A O 1
ATOM 653 N N . GLU A 1 86 ? 11.328 2.350 -18.155 1.00 92.50 86 GLU A N 1
ATOM 654 C CA . GLU A 1 86 ? 11.149 3.183 -19.351 1.00 92.50 86 GLU A CA 1
ATOM 655 C C . GLU A 1 86 ? 12.398 4.027 -19.643 1.00 92.50 86 GLU A C 1
ATOM 657 O O . GLU A 1 86 ? 12.904 4.032 -20.767 1.00 92.50 86 GLU A O 1
ATOM 662 N N . ALA A 1 87 ? 12.963 4.671 -18.617 1.00 94.06 87 ALA A N 1
ATOM 663 C CA . ALA A 1 87 ? 14.192 5.449 -18.751 1.00 94.06 87 ALA A CA 1
ATOM 664 C C . ALA A 1 87 ? 15.412 4.579 -19.106 1.00 94.06 87 ALA A C 1
ATOM 666 O O . ALA A 1 87 ? 16.339 5.043 -19.776 1.00 94.06 87 ALA A O 1
ATOM 667 N N . ALA A 1 88 ? 15.456 3.325 -18.648 1.00 92.25 88 ALA A N 1
ATOM 668 C CA . ALA A 1 88 ? 16.512 2.387 -19.013 1.00 92.25 88 ALA A CA 1
ATOM 669 C C . ALA A 1 88 ? 16.379 1.944 -20.477 1.00 92.25 88 ALA A C 1
ATOM 671 O O . ALA A 1 88 ? 17.369 1.975 -21.210 1.00 92.25 88 ALA A O 1
ATOM 672 N N . VAL A 1 89 ? 15.165 1.608 -20.920 1.00 93.69 89 VAL A N 1
ATOM 673 C CA . VAL A 1 89 ? 14.862 1.254 -22.314 1.00 93.69 89 VAL A CA 1
ATOM 674 C C . VAL A 1 89 ? 15.203 2.408 -23.255 1.00 93.69 89 VAL A C 1
ATOM 676 O O . VAL A 1 89 ? 15.861 2.192 -24.271 1.00 93.69 89 VAL A O 1
ATOM 679 N N . GLU A 1 90 ? 14.838 3.642 -22.904 1.00 94.81 90 GLU A N 1
ATOM 680 C CA . GLU A 1 90 ? 15.193 4.830 -23.687 1.00 94.81 90 GLU A CA 1
ATOM 681 C C . GLU A 1 90 ? 16.714 4.956 -23.860 1.00 94.81 90 GLU A C 1
ATOM 683 O O . GLU A 1 90 ? 17.205 5.132 -24.976 1.00 94.81 90 GLU A O 1
ATOM 688 N N . LYS A 1 91 ? 17.484 4.790 -22.777 1.00 93.38 91 LYS A N 1
ATOM 689 C CA . LYS A 1 91 ? 18.953 4.831 -22.835 1.00 93.38 91 LYS A CA 1
ATOM 690 C C . LYS A 1 91 ? 19.533 3.725 -23.711 1.00 93.38 91 LYS A C 1
ATOM 692 O O . LYS A 1 91 ? 20.455 3.997 -24.477 1.00 93.38 91 LYS A O 1
ATOM 697 N N . VAL A 1 92 ? 19.009 2.503 -23.616 1.00 94.25 92 VAL A N 1
ATOM 698 C CA . VAL A 1 92 ? 19.448 1.378 -24.458 1.00 94.25 92 VAL A CA 1
ATOM 699 C C . VAL A 1 92 ? 19.174 1.675 -25.933 1.00 94.25 92 VAL A C 1
ATOM 701 O O . VAL A 1 92 ? 20.069 1.513 -26.758 1.00 94.25 92 VAL A O 1
ATOM 704 N N . ASN A 1 93 ? 17.992 2.201 -26.259 1.00 92.62 93 ASN A N 1
ATOM 705 C CA . ASN A 1 93 ? 17.635 2.571 -27.630 1.00 92.62 93 ASN A CA 1
ATOM 706 C C . ASN A 1 93 ? 18.540 3.678 -28.190 1.00 92.62 93 ASN A C 1
ATOM 708 O O . ASN A 1 93 ? 18.924 3.632 -29.358 1.00 92.62 93 ASN A O 1
ATOM 712 N N . LEU A 1 94 ? 18.913 4.665 -27.369 1.00 93.56 94 LEU A N 1
ATOM 713 C CA . LEU A 1 94 ? 19.852 5.717 -27.770 1.00 93.56 94 LEU A CA 1
ATOM 714 C C . LEU A 1 94 ? 21.251 5.159 -28.069 1.00 93.56 94 LEU A C 1
ATOM 716 O O . LEU A 1 94 ? 21.883 5.589 -29.036 1.00 93.56 94 LEU A O 1
ATOM 720 N N . ILE A 1 95 ? 21.724 4.199 -27.269 1.00 92.31 95 ILE A N 1
ATOM 721 C CA . ILE A 1 95 ? 23.006 3.521 -27.501 1.00 92.31 95 ILE A CA 1
ATOM 722 C C . ILE A 1 95 ? 22.951 2.717 -28.805 1.00 92.31 95 ILE A C 1
ATOM 724 O O . ILE A 1 95 ? 23.821 2.891 -29.658 1.00 92.31 95 ILE A O 1
ATOM 728 N N . ASP A 1 96 ? 21.911 1.906 -29.005 1.00 91.19 96 ASP A N 1
ATOM 729 C CA . ASP A 1 96 ? 21.761 1.081 -30.211 1.00 91.19 96 ASP A CA 1
ATOM 730 C C . ASP A 1 96 ? 21.649 1.933 -31.489 1.00 91.19 96 ASP A C 1
ATOM 732 O O . ASP A 1 96 ? 22.267 1.638 -32.519 1.00 91.19 96 ASP A O 1
ATOM 736 N N . ALA A 1 97 ? 20.948 3.069 -31.415 1.00 88.88 97 ALA A N 1
ATOM 737 C CA . ALA A 1 97 ? 20.881 4.037 -32.506 1.00 88.88 97 ALA A CA 1
ATOM 738 C C . ALA A 1 97 ? 22.258 4.644 -32.832 1.00 88.88 97 ALA A C 1
ATOM 740 O O . ALA A 1 97 ? 22.628 4.751 -34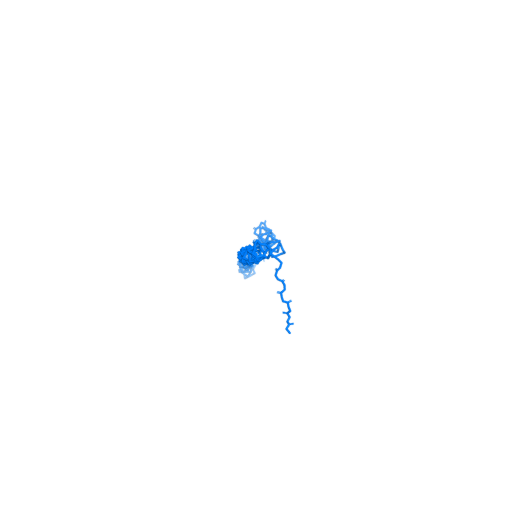.007 1.00 88.88 97 ALA A O 1
ATOM 741 N N . ALA A 1 98 ? 23.041 5.011 -31.813 1.00 86.06 98 ALA A N 1
ATOM 742 C CA . ALA A 1 98 ? 24.384 5.560 -31.996 1.00 86.06 98 ALA A CA 1
ATOM 743 C C . ALA A 1 98 ? 25.353 4.524 -32.597 1.00 86.06 98 ALA A C 1
ATOM 745 O O . ALA A 1 98 ? 26.121 4.835 -33.516 1.00 86.06 98 ALA A O 1
ATOM 746 N N . GLU A 1 99 ? 25.287 3.274 -32.138 1.00 86.94 99 GLU A N 1
ATOM 747 C CA . GLU A 1 99 ? 26.077 2.172 -32.693 1.00 86.94 99 GLU A CA 1
ATOM 748 C C . GLU A 1 99 ? 25.690 1.846 -34.137 1.00 86.94 99 GLU A C 1
ATOM 750 O O . GLU A 1 99 ? 26.559 1.580 -34.973 1.00 86.94 99 GLU A O 1
ATOM 755 N N . SER A 1 100 ? 24.398 1.882 -34.457 1.00 82.00 100 SER A N 1
ATOM 756 C CA . SER A 1 100 ? 23.890 1.650 -35.811 1.00 82.00 100 SER A CA 1
ATOM 757 C C . SER A 1 100 ? 24.377 2.718 -36.793 1.00 82.00 100 SER A C 1
ATOM 759 O O . SER A 1 100 ? 24.830 2.395 -37.895 1.00 82.00 100 SER A O 1
ATOM 761 N N . LEU A 1 101 ? 24.359 3.991 -36.384 1.00 83.50 101 LEU A N 1
ATOM 762 C CA . LEU A 1 101 ? 24.921 5.094 -37.170 1.00 83.50 101 LEU A CA 1
ATOM 763 C C . LEU A 1 101 ? 26.428 4.929 -37.391 1.00 83.50 101 LEU A C 1
ATOM 765 O O . LEU A 1 101 ? 26.908 5.098 -38.513 1.00 83.50 101 LEU A O 1
ATOM 769 N N . SER A 1 102 ? 27.158 4.535 -36.348 1.00 79.56 102 SER A N 1
ATOM 770 C CA . SER A 1 102 ? 28.607 4.314 -36.409 1.00 79.56 102 SER A CA 1
ATOM 771 C C . SER A 1 102 ? 28.965 3.160 -37.351 1.00 79.56 102 SER A C 1
ATOM 773 O O . SER A 1 102 ? 29.830 3.305 -38.215 1.00 79.56 102 SER A O 1
ATOM 775 N N . ARG A 1 103 ? 28.240 2.034 -37.270 1.00 78.44 103 ARG A N 1
ATOM 776 C CA . ARG A 1 103 ? 28.390 0.897 -38.196 1.00 78.44 103 ARG A CA 1
ATOM 777 C C . ARG A 1 103 ? 28.110 1.291 -39.644 1.00 78.44 103 ARG A C 1
ATOM 779 O O . ARG A 1 103 ? 28.849 0.891 -40.542 1.00 78.44 103 ARG A O 1
ATOM 786 N N . ARG A 1 104 ? 27.076 2.098 -39.883 1.00 73.75 104 ARG A N 1
ATOM 787 C CA . ARG A 1 104 ? 26.724 2.573 -41.227 1.00 73.75 104 ARG A CA 1
ATOM 788 C C . ARG A 1 104 ? 27.772 3.531 -41.802 1.00 73.75 104 ARG A C 1
ATOM 790 O O . ARG A 1 104 ? 28.064 3.442 -42.991 1.00 73.75 104 ARG A O 1
ATOM 797 N N . ALA A 1 105 ? 28.359 4.397 -40.977 1.00 72.19 105 ALA A N 1
ATOM 798 C CA . ALA A 1 105 ? 29.457 5.273 -41.387 1.00 72.19 105 ALA A CA 1
ATOM 799 C C . ALA A 1 105 ? 30.713 4.474 -41.778 1.00 72.19 105 ALA A C 1
ATOM 801 O O . ALA A 1 105 ? 31.278 4.712 -42.842 1.00 72.19 105 ALA A O 1
ATOM 802 N N . LEU A 1 106 ? 31.089 3.468 -40.979 1.00 75.44 106 LEU A N 1
ATOM 803 C CA . LEU A 1 106 ? 32.218 2.579 -41.282 1.00 75.44 106 LEU A CA 1
ATOM 804 C C . LEU A 1 106 ? 31.999 1.761 -42.565 1.00 75.44 106 LEU A C 1
ATOM 806 O O . LEU A 1 106 ? 32.920 1.603 -43.362 1.00 75.44 106 LEU A O 1
ATOM 810 N N . ALA A 1 107 ? 30.780 1.265 -42.796 1.00 72.19 107 ALA A N 1
ATOM 811 C CA . ALA A 1 107 ? 30.446 0.535 -44.019 1.00 72.19 107 ALA A CA 1
ATOM 812 C C . ALA A 1 107 ? 30.498 1.427 -45.274 1.00 72.19 107 ALA A C 1
ATOM 814 O O . ALA A 1 107 ? 30.930 0.974 -46.334 1.00 72.19 107 ALA A O 1
ATOM 815 N N . PHE A 1 108 ? 30.082 2.692 -45.157 1.00 69.19 108 PHE A N 1
ATOM 816 C CA . PHE A 1 108 ? 30.175 3.664 -46.247 1.00 69.19 108 PHE A CA 1
ATOM 817 C C . PHE A 1 108 ? 31.633 3.998 -46.587 1.00 69.19 108 PHE A C 1
ATOM 819 O O . PHE A 1 108 ? 32.000 3.996 -47.760 1.00 69.19 108 PHE A O 1
ATOM 826 N N . ASP A 1 109 ? 32.471 4.220 -45.572 1.00 66.62 109 ASP A N 1
ATOM 827 C CA . ASP A 1 109 ? 33.895 4.512 -45.758 1.00 66.62 109 ASP A CA 1
ATOM 828 C C . ASP A 1 109 ? 34.639 3.324 -46.398 1.00 66.62 109 ASP A C 1
ATOM 830 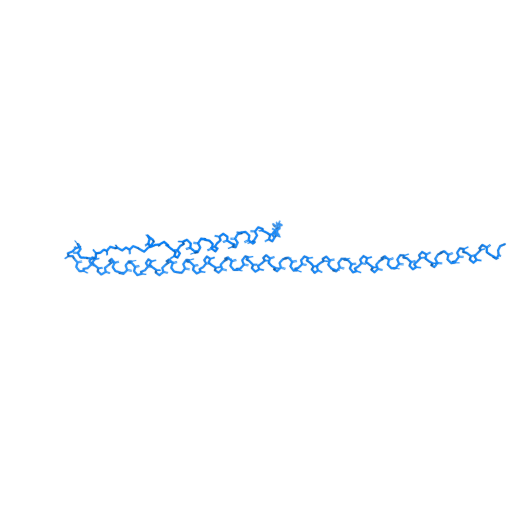O O . ASP A 1 109 ? 35.319 3.473 -47.414 1.00 66.62 109 ASP A O 1
ATOM 834 N N . ALA A 1 110 ? 34.395 2.101 -45.913 1.00 64.94 110 ALA A N 1
ATOM 835 C CA . ALA A 1 110 ? 34.958 0.880 -46.495 1.00 64.94 110 ALA A CA 1
ATOM 836 C C . ALA A 1 110 ? 34.504 0.631 -47.950 1.00 64.94 110 ALA A C 1
ATOM 838 O O . ALA A 1 110 ? 35.297 0.202 -48.792 1.00 64.94 110 ALA A O 1
ATOM 839 N N . GLY A 1 111 ? 33.238 0.918 -48.275 1.00 64.69 111 GLY A N 1
ATOM 840 C CA . GLY A 1 111 ? 32.721 0.824 -49.644 1.00 64.69 111 GLY A CA 1
ATOM 841 C C . GLY A 1 111 ? 33.356 1.848 -50.590 1.00 64.69 111 GLY A C 1
ATOM 842 O O . GLY A 1 111 ? 33.670 1.522 -51.737 1.00 64.69 111 GLY A O 1
ATOM 843 N N . ASN A 1 112 ? 33.609 3.065 -50.108 1.00 59.88 112 ASN A N 1
ATOM 844 C CA . ASN A 1 112 ? 34.240 4.123 -50.891 1.00 59.88 112 ASN A CA 1
ATOM 845 C C . ASN A 1 112 ? 35.715 3.804 -51.206 1.00 59.88 112 ASN A C 1
ATOM 847 O O . ASN A 1 112 ? 36.146 3.947 -52.350 1.00 59.88 112 ASN A O 1
ATOM 851 N N . VAL A 1 113 ? 36.467 3.272 -50.234 1.00 61.31 113 VAL A N 1
ATOM 852 C CA . VAL A 1 113 ? 37.862 2.829 -50.434 1.00 61.31 113 VAL A CA 1
ATOM 853 C C . VAL A 1 113 ? 37.957 1.716 -51.487 1.00 61.31 113 VAL A C 1
ATOM 855 O O . VAL A 1 113 ? 38.786 1.799 -52.395 1.00 61.31 113 VAL A O 1
ATOM 858 N N . ASN A 1 114 ? 37.065 0.721 -51.435 1.00 58.66 114 ASN A N 1
ATOM 859 C CA . ASN A 1 114 ? 37.031 -0.361 -52.427 1.00 58.66 114 ASN A CA 1
ATOM 860 C C . ASN A 1 114 ? 36.654 0.132 -53.835 1.00 58.66 114 ASN A C 1
ATOM 862 O O . ASN A 1 114 ? 37.174 -0.373 -54.829 1.00 58.66 114 ASN A O 1
ATOM 866 N N . THR A 1 115 ? 35.780 1.136 -53.936 1.00 57.72 115 THR A N 1
ATOM 867 C CA . THR A 1 115 ? 35.363 1.694 -55.233 1.00 57.72 115 THR A CA 1
ATOM 868 C C . THR A 1 115 ? 36.491 2.504 -55.883 1.00 57.72 115 THR A C 1
ATOM 870 O O . THR A 1 115 ? 36.700 2.404 -57.089 1.00 57.72 115 THR A O 1
ATOM 873 N N . ILE A 1 116 ? 37.274 3.253 -55.098 1.00 58.16 116 ILE A N 1
ATOM 874 C CA . ILE A 1 116 ? 38.431 4.012 -55.604 1.00 58.16 116 ILE A CA 1
ATOM 875 C C . ILE A 1 116 ? 39.550 3.068 -56.078 1.00 58.16 116 ILE A C 1
ATOM 877 O O . ILE A 1 116 ? 40.162 3.324 -57.115 1.00 58.16 116 ILE A O 1
ATOM 881 N N . GLN A 1 117 ? 39.784 1.948 -55.383 1.00 55.91 117 GLN A N 1
ATOM 882 C CA . GLN A 1 117 ? 40.748 0.932 -55.825 1.00 55.91 117 GLN A CA 1
ATOM 883 C C . GLN A 1 117 ? 40.342 0.240 -57.136 1.00 55.91 117 GLN A C 1
ATOM 885 O O . GLN A 1 117 ? 41.211 -0.070 -57.944 1.00 55.91 117 GLN A O 1
ATOM 890 N N . ALA A 1 118 ? 39.044 0.035 -57.379 1.00 56.84 118 ALA A N 1
ATOM 891 C CA . ALA A 1 118 ? 38.552 -0.607 -58.600 1.00 56.84 118 ALA A CA 1
ATOM 892 C C . ALA A 1 118 ? 38.618 0.286 -59.858 1.00 56.84 118 ALA A C 1
ATOM 894 O O . ALA A 1 118 ? 38.569 -0.232 -60.968 1.00 56.84 118 ALA A O 1
ATOM 895 N N . VAL A 1 119 ? 38.715 1.612 -59.705 1.00 54.53 119 VAL A N 1
ATOM 896 C CA . VAL A 1 119 ? 38.753 2.577 -60.826 1.00 54.53 119 VAL A CA 1
ATOM 897 C C . VAL A 1 119 ? 40.189 2.938 -61.245 1.00 54.53 119 VAL A C 1
ATOM 899 O O . VAL A 1 119 ? 40.398 3.473 -62.331 1.00 54.53 119 VAL A O 1
ATOM 902 N N . LEU A 1 120 ? 41.186 2.636 -60.408 1.00 53.12 120 LEU A N 1
ATOM 903 C CA . LEU A 1 120 ? 42.607 2.941 -60.639 1.00 53.12 120 LEU A CA 1
ATOM 904 C C . LEU A 1 120 ? 43.467 1.701 -60.964 1.00 53.12 120 LEU A C 1
ATOM 906 O O . LEU A 1 120 ? 44.694 1.814 -60.986 1.00 53.12 120 LEU A O 1
ATOM 910 N N . GLY A 1 121 ? 42.839 0.540 -61.189 1.00 45.59 121 GLY A N 1
ATOM 911 C CA . GLY A 1 121 ? 43.479 -0.712 -61.615 1.00 45.59 121 GLY A CA 1
ATOM 912 C C . GLY A 1 121 ? 43.319 -0.982 -63.103 1.00 45.59 121 GLY A C 1
ATOM 913 O O . GLY A 1 121 ? 42.200 -0.765 -63.615 1.00 45.59 121 GLY A O 1
#

Nearest PDB structures (foldseek):
  3g67-assembly1_A  TM=3.374E-01  e=6.164E+00  Thermotoga maritima

Secondary structure (DSSP, 8-state):
-------HHHHHHHHHHHHHHHHHHHH-GGGS----GGGS--HHHHHHHHHHHHHHHHHHHHHHHHHHHHHHHHHHHHHHHHHHHHHHHHHHHHHHHHHHHHHHHHHHHHHHHHHHHHH--

Foldseek 3Di:
DDPDDDDLVVLLVLLVVLLVVLVVLVPDCVLQDDDDLPPVPDVVVSVVSVVVSVVSVVVSVVSSVVSNVSSVVSNVVSVVVVVVVVVVVVVVVVVVVVVVVVVVVVVVVVVVVVVVVVVVD

Mean predicted aligned error: 11.66 Å